Protein AF-A0ABD3H9Q7-F1 (afdb_monomer_lite)

Foldseek 3Di:
DDDDDDDDCCCVPPPDDPPDDDDDPDDLVNLLVVLLVVLVVLVVCVVVCVCQVPFDWDWACDDVPDHIDIDRGDPPSPVDDSVVSSVFDADPDHVDRDGPSRDDDDDDDDDDDDAADPVQVVQVVVQLVVCVVVVHFKDWDWTDRPPPDIDIDIDGDDPVVVPDDD

pLDDT: mean 86.11, std 11.09, range [39.25, 95.44]

Sequence (166 aa):
MGIGEVVDGMIKDGLSDVYSDKGSSISRAQQDDYSIQSYERAIAATNAGVFQWEVVPVEVPGARGKPSVIVAKDDGVDKLDAAKVRKLRPAFKEGGTVTAGKASTISGGVAALVLVSGNGARIIVTLLGVLKAKQGTYGVAGVCNGGGGASALVVELTPTFAASHL

Structure (mmCIF, N/CA/C/O backbone):
data_AF-A0ABD3H9Q7-F1
#
_entry.id   AF-A0ABD3H9Q7-F1
#
loop_
_atom_site.group_PDB
_atom_site.id
_atom_site.type_symbol
_atom_site.label_atom_id
_atom_site.label_alt_id
_atom_site.label_comp_id
_atom_site.label_asym_id
_atom_site.label_entity_id
_atom_site.label_seq_id
_atom_site.pdbx_PDB_ins_code
_atom_site.Cartn_x
_atom_site.Cartn_y
_atom_site.Cartn_z
_atom_site.occupancy
_atom_site.B_iso_or_equiv
_atom_site.auth_seq_id
_atom_site.auth_comp_id
_atom_site.auth_asym_id
_atom_site.auth_atom_id
_atom_site.pdbx_PDB_model_num
ATOM 1 N N . MET A 1 1 ? 27.368 37.241 -15.886 1.00 39.25 1 MET A N 1
ATOM 2 C CA . MET A 1 1 ? 26.190 36.612 -16.520 1.00 39.25 1 MET A CA 1
ATOM 3 C C . MET A 1 1 ? 26.591 35.183 -16.842 1.00 39.25 1 MET A C 1
ATOM 5 O O . MET A 1 1 ? 27.584 35.016 -17.534 1.00 39.25 1 MET A O 1
ATOM 9 N N . GLY A 1 2 ? 25.936 34.187 -16.245 1.00 66.62 2 GLY A N 1
ATOM 10 C CA . GLY A 1 2 ? 26.281 32.769 -16.396 1.00 66.62 2 GLY A CA 1
ATOM 11 C C . GLY A 1 2 ? 25.040 31.950 -16.732 1.00 66.62 2 GLY A C 1
ATOM 12 O O . GLY A 1 2 ? 23.927 32.373 -16.427 1.00 66.62 2 GLY A O 1
ATOM 13 N N . ILE A 1 3 ? 25.241 30.813 -17.389 1.00 67.44 3 ILE A N 1
ATOM 14 C CA . ILE A 1 3 ? 24.174 29.882 -17.754 1.00 67.44 3 ILE A CA 1
ATOM 15 C C . ILE A 1 3 ? 23.842 29.067 -16.498 1.00 67.44 3 ILE A C 1
ATOM 17 O O . ILE A 1 3 ? 24.726 28.417 -15.945 1.00 67.44 3 ILE A O 1
ATOM 21 N N . GLY A 1 4 ? 22.604 29.156 -16.016 1.00 75.06 4 GLY A N 1
ATOM 22 C CA . GLY A 1 4 ? 22.095 28.298 -14.946 1.00 75.06 4 GLY A CA 1
ATOM 23 C C . GLY A 1 4 ? 21.353 27.107 -15.542 1.00 75.06 4 GLY A C 1
ATOM 24 O O . GLY A 1 4 ? 20.582 27.282 -16.485 1.00 75.06 4 GLY A O 1
ATOM 25 N N . GLU A 1 5 ? 21.578 25.914 -14.999 1.00 87.50 5 GLU A N 1
ATOM 26 C CA . GLU A 1 5 ? 20.847 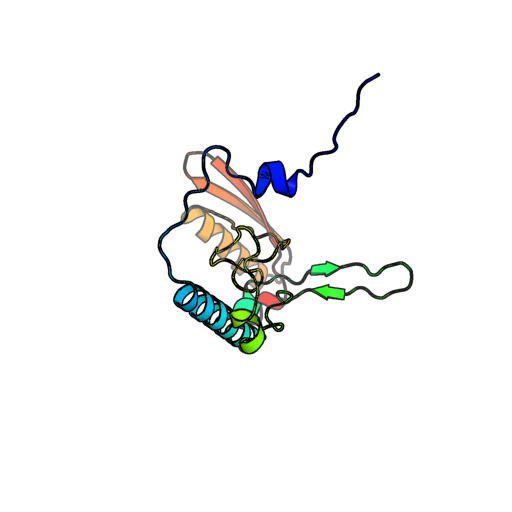24.701 -15.366 1.00 87.50 5 GLU A CA 1
ATOM 27 C C . GLU A 1 5 ? 19.763 24.418 -14.320 1.00 87.50 5 GLU A C 1
ATOM 29 O O . GLU A 1 5 ? 20.006 24.500 -13.114 1.00 87.50 5 GLU A O 1
ATOM 34 N N . VAL A 1 6 ? 18.552 24.109 -14.784 1.00 89.19 6 VAL A N 1
ATOM 35 C CA . VAL A 1 6 ? 17.462 23.649 -13.920 1.00 89.19 6 VAL A CA 1
ATOM 36 C C . VAL A 1 6 ? 17.565 22.135 -13.815 1.00 89.19 6 VAL A C 1
ATOM 38 O O . VAL A 1 6 ? 17.516 21.444 -14.829 1.00 89.19 6 VAL A O 1
ATOM 41 N N . VAL A 1 7 ? 17.694 21.630 -12.591 1.00 89.19 7 VAL A N 1
ATOM 42 C CA . VAL A 1 7 ? 17.840 20.196 -12.320 1.00 89.19 7 VAL A CA 1
ATOM 43 C C . VAL A 1 7 ? 16.524 19.628 -11.797 1.00 89.19 7 VAL A C 1
ATOM 45 O O . VAL A 1 7 ? 15.912 20.204 -10.898 1.00 89.19 7 VAL A O 1
ATOM 48 N N . ASP A 1 8 ? 16.106 18.488 -12.345 1.00 91.62 8 ASP A N 1
ATOM 49 C CA . ASP A 1 8 ? 14.931 17.751 -11.881 1.00 91.62 8 ASP A CA 1
ATOM 50 C C . ASP A 1 8 ? 15.220 17.067 -10.532 1.00 91.62 8 ASP A C 1
ATOM 52 O O . ASP A 1 8 ? 16.102 16.209 -10.430 1.00 91.62 8 ASP A O 1
ATOM 56 N N . GLY A 1 9 ? 14.470 17.450 -9.496 1.00 89.38 9 GLY A N 1
ATOM 57 C CA . GLY A 1 9 ? 14.626 16.912 -8.143 1.00 89.38 9 GLY A CA 1
ATOM 58 C C . GLY A 1 9 ? 14.223 15.442 -8.007 1.00 89.38 9 GLY A C 1
ATOM 59 O O . GLY A 1 9 ? 14.835 14.718 -7.233 1.00 89.38 9 GLY A O 1
ATOM 60 N N . MET A 1 10 ? 13.258 14.948 -8.788 1.00 91.94 10 MET A N 1
ATOM 61 C CA . MET A 1 10 ? 12.876 13.531 -8.751 1.00 91.94 10 MET A CA 1
ATOM 62 C C . MET A 1 10 ? 14.029 12.654 -9.242 1.00 91.94 10 MET A C 1
ATOM 64 O O . MET A 1 10 ? 14.342 11.633 -8.630 1.00 91.94 10 MET A O 1
ATOM 68 N N . ILE A 1 11 ? 14.682 13.072 -10.329 1.00 87.12 11 ILE A N 1
ATOM 69 C CA . ILE A 1 11 ? 15.842 12.359 -10.867 1.00 87.12 11 ILE A CA 1
ATOM 70 C C . ILE A 1 11 ? 17.014 12.470 -9.893 1.00 87.12 11 ILE A C 1
ATOM 72 O O . ILE A 1 11 ? 17.579 11.449 -9.503 1.00 87.12 11 ILE A O 1
ATOM 76 N N . LYS A 1 12 ? 17.361 13.694 -9.483 1.00 86.62 12 LYS A N 1
ATOM 77 C CA . LYS A 1 12 ? 18.532 13.960 -8.644 1.00 86.62 12 LYS A CA 1
ATOM 78 C C . LYS A 1 12 ? 18.435 13.325 -7.257 1.00 86.62 12 LYS A C 1
ATOM 80 O O . LYS A 1 12 ? 19.405 12.720 -6.814 1.00 86.62 12 LYS A O 1
ATOM 85 N N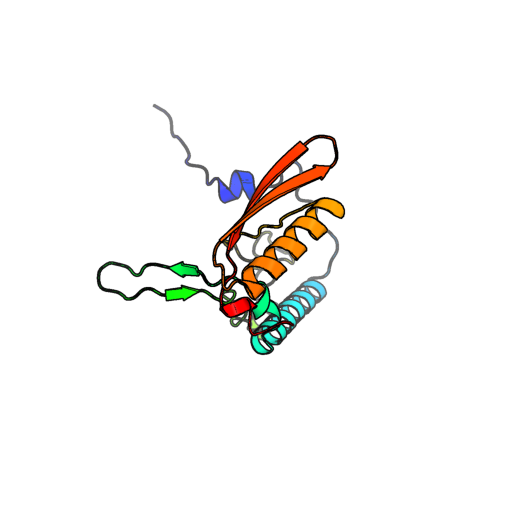 . ASP A 1 13 ? 17.294 13.468 -6.591 1.00 89.94 13 ASP A N 1
ATOM 86 C CA . ASP A 1 13 ? 17.162 13.139 -5.169 1.00 89.94 13 ASP A CA 1
ATOM 87 C C . ASP A 1 13 ? 16.518 11.762 -4.942 1.00 89.94 13 ASP A C 1
ATOM 89 O O . ASP A 1 13 ? 16.746 11.144 -3.904 1.00 89.94 13 ASP A O 1
ATOM 93 N N . GLY A 1 14 ? 15.704 11.278 -5.890 1.00 88.19 14 GLY A N 1
ATOM 94 C CA . GLY A 1 14 ? 14.924 10.045 -5.729 1.00 88.19 14 GLY A CA 1
ATOM 95 C C . GLY A 1 14 ? 15.406 8.848 -6.550 1.00 88.19 14 GLY A C 1
ATOM 96 O O . GLY A 1 14 ? 15.232 7.713 -6.112 1.00 88.19 14 GLY A O 1
ATOM 97 N N . LEU A 1 15 ? 15.974 9.075 -7.740 1.00 88.75 15 LEU A N 1
ATOM 98 C CA . LEU A 1 15 ? 16.261 8.005 -8.711 1.00 88.75 15 LEU A CA 1
ATOM 99 C C . LEU A 1 15 ? 17.745 7.843 -9.057 1.00 88.75 15 LEU A C 1
ATOM 101 O O . LEU A 1 15 ? 18.095 6.901 -9.766 1.00 88.75 15 LEU A O 1
ATOM 105 N N . SER A 1 16 ? 18.607 8.743 -8.581 1.00 85.25 16 SER A N 1
ATOM 106 C CA . SER A 1 16 ? 20.051 8.674 -8.815 1.00 85.25 16 SER A CA 1
ATOM 107 C C . SER A 1 16 ? 20.765 8.090 -7.601 1.00 85.25 16 SER A C 1
ATOM 109 O O . SER A 1 16 ? 20.617 8.588 -6.486 1.00 85.25 16 SER A O 1
ATOM 111 N N . ASP A 1 17 ? 21.571 7.052 -7.819 1.00 85.25 17 ASP A N 1
ATOM 112 C CA . ASP A 1 17 ? 22.499 6.573 -6.797 1.00 85.25 17 ASP A CA 1
ATOM 113 C C . ASP A 1 17 ? 23.677 7.552 -6.648 1.00 85.25 17 ASP A C 1
ATOM 115 O O . ASP A 1 17 ? 24.210 8.066 -7.632 1.00 85.25 17 ASP A O 1
ATOM 119 N N . VAL A 1 18 ? 24.093 7.812 -5.407 1.00 85.31 18 VAL A N 1
ATOM 120 C CA . VAL A 1 18 ? 25.162 8.778 -5.094 1.00 85.31 18 VAL A CA 1
ATOM 121 C C . VAL A 1 18 ? 26.559 8.222 -5.405 1.00 85.31 18 VAL A C 1
ATOM 123 O O . VAL A 1 18 ? 27.493 8.996 -5.618 1.00 85.31 18 VAL A O 1
ATOM 126 N N . TYR A 1 19 ? 26.736 6.898 -5.413 1.00 79.75 19 TYR A N 1
ATOM 127 C CA . TYR A 1 19 ? 28.051 6.257 -5.343 1.00 79.75 19 TYR A CA 1
ATOM 128 C C . TYR A 1 19 ? 28.373 5.312 -6.514 1.00 79.75 19 TYR A C 1
ATOM 130 O O . TYR A 1 19 ? 29.516 5.311 -6.975 1.00 79.75 19 TYR A O 1
ATOM 138 N N . SER A 1 20 ? 27.446 4.472 -6.989 1.00 72.75 20 SER A N 1
ATOM 139 C CA . SER A 1 20 ? 27.676 3.538 -8.101 1.00 72.75 20 SER A CA 1
ATOM 140 C C . SER A 1 20 ? 26.419 2.860 -8.668 1.00 72.75 20 SER A C 1
ATOM 142 O O . SER A 1 20 ? 25.595 2.336 -7.924 1.00 72.75 20 SER A O 1
ATOM 144 N N . ASP A 1 21 ? 26.406 2.653 -9.988 1.00 61.69 21 ASP A N 1
ATOM 1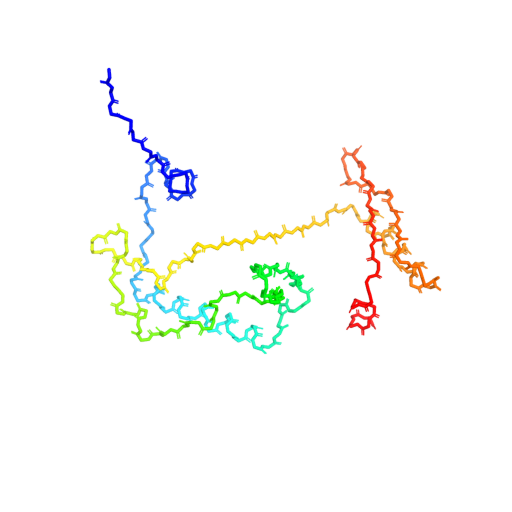45 C CA . ASP A 1 21 ? 25.489 1.741 -10.686 1.00 61.69 21 ASP A CA 1
ATOM 146 C C . ASP A 1 21 ? 25.956 0.276 -10.576 1.00 61.69 21 ASP A C 1
ATOM 148 O O . ASP A 1 21 ? 26.649 -0.247 -11.458 1.00 61.69 21 ASP A O 1
ATOM 152 N N . LYS A 1 22 ? 25.595 -0.429 -9.499 1.00 61.28 22 LYS A N 1
ATOM 153 C CA . LYS A 1 22 ? 25.834 -1.882 -9.393 1.00 61.28 22 LYS A CA 1
ATOM 154 C C . LYS A 1 22 ? 24.530 -2.663 -9.524 1.00 61.28 22 LYS A C 1
ATOM 156 O O . LYS A 1 22 ? 23.713 -2.692 -8.613 1.00 61.28 22 LYS A O 1
ATOM 161 N N . GLY A 1 23 ? 24.365 -3.337 -10.661 1.00 62.56 23 GLY A N 1
ATOM 162 C CA . GLY A 1 23 ? 23.272 -4.282 -10.902 1.00 62.56 23 GLY A CA 1
ATOM 163 C C . GLY A 1 23 ? 23.637 -5.720 -10.522 1.00 62.56 23 GLY A C 1
ATOM 164 O O . GLY A 1 23 ? 24.803 -6.110 -10.564 1.00 62.56 23 GLY A O 1
ATOM 165 N N . SER A 1 24 ? 22.629 -6.523 -10.179 1.00 65.62 24 SER A N 1
ATOM 166 C CA . SER A 1 24 ? 22.758 -7.968 -9.972 1.00 65.62 24 SER A CA 1
ATOM 167 C C . SER A 1 24 ? 22.659 -8.747 -11.294 1.00 65.62 24 SER A C 1
ATOM 169 O O . SER A 1 24 ? 22.051 -8.299 -12.268 1.00 65.62 24 SER A O 1
ATOM 171 N N . SER A 1 25 ? 23.247 -9.945 -11.336 1.00 75.00 25 SER A N 1
ATOM 172 C CA . SER A 1 25 ? 23.308 -10.800 -12.533 1.00 75.00 25 SER A CA 1
ATOM 173 C C . SER A 1 25 ? 22.018 -11.606 -12.757 1.00 75.00 25 SER A C 1
ATOM 175 O O . SER A 1 25 ? 22.030 -12.833 -12.689 1.00 75.00 25 SER A O 1
ATOM 177 N N . ILE A 1 26 ? 20.892 -10.934 -13.013 1.00 87.81 26 ILE A N 1
ATOM 178 C CA . ILE A 1 26 ? 19.612 -11.582 -13.359 1.00 87.81 26 ILE A CA 1
ATOM 179 C C . ILE A 1 26 ? 19.386 -11.495 -14.871 1.00 87.81 26 ILE A C 1
ATOM 181 O O . ILE A 1 26 ? 19.515 -10.419 -15.461 1.00 87.81 26 ILE A O 1
ATOM 185 N N . SER A 1 27 ? 19.018 -12.611 -15.508 1.00 90.25 27 SER A N 1
ATOM 186 C CA . SER A 1 27 ? 18.809 -12.641 -16.959 1.00 90.25 27 SER A CA 1
ATOM 187 C C . SER A 1 27 ? 17.595 -11.816 -17.397 1.00 90.25 27 SER A C 1
ATOM 189 O O . SER A 1 27 ? 16.612 -11.660 -16.670 1.00 90.25 27 SER A O 1
ATOM 191 N N . ARG A 1 28 ? 17.636 -11.332 -18.644 1.00 87.81 28 ARG A N 1
ATOM 192 C CA . ARG A 1 28 ? 16.529 -10.598 -19.273 1.00 87.81 28 ARG A CA 1
ATOM 193 C C . ARG A 1 28 ? 15.209 -11.371 -19.185 1.00 87.81 28 ARG A C 1
ATOM 195 O O . ARG A 1 28 ? 14.214 -10.785 -18.768 1.00 87.81 28 ARG A O 1
ATOM 202 N N . ALA A 1 29 ? 15.235 -12.658 -19.535 1.00 90.00 29 ALA A N 1
ATOM 203 C CA . ALA A 1 29 ? 14.062 -13.527 -19.549 1.00 90.00 29 ALA A CA 1
ATOM 204 C C . ALA A 1 29 ? 13.448 -13.684 -18.152 1.00 90.00 29 ALA A C 1
ATOM 206 O O . ALA A 1 29 ? 12.254 -13.465 -17.989 1.00 90.00 29 ALA A O 1
ATOM 207 N N . GLN A 1 30 ? 14.269 -13.932 -17.125 1.00 92.19 30 GLN A N 1
ATOM 208 C CA . GLN A 1 30 ? 13.786 -14.030 -15.742 1.00 92.19 30 GLN A CA 1
ATOM 209 C C . GLN A 1 30 ? 13.112 -12.737 -15.267 1.00 92.19 30 GLN A C 1
ATOM 211 O O . GLN A 1 30 ? 12.089 -12.790 -14.593 1.00 92.19 30 GLN A O 1
ATOM 216 N N . GLN A 1 31 ? 13.654 -11.573 -15.639 1.00 91.81 31 GLN A N 1
ATOM 217 C CA . GLN A 1 31 ? 13.023 -10.295 -15.304 1.00 91.81 31 GLN A CA 1
ATOM 218 C C . GLN A 1 31 ? 11.700 -10.077 -16.059 1.00 91.81 31 GLN A C 1
ATOM 220 O O . GLN A 1 31 ? 10.784 -9.490 -15.495 1.00 91.81 31 GLN A O 1
ATOM 225 N N . ASP A 1 32 ? 11.612 -10.495 -17.333 1.00 91.25 32 ASP A N 1
ATOM 226 C CA . ASP A 1 32 ? 10.363 -10.431 -18.117 1.00 91.25 32 ASP A CA 1
ATOM 227 C C . ASP A 1 32 ? 9.280 -11.319 -17.482 1.00 91.25 32 ASP A C 1
ATOM 229 O O . ASP A 1 32 ? 8.156 -10.874 -17.268 1.00 91.25 32 ASP A O 1
ATOM 233 N N . ASP A 1 33 ? 9.619 -12.565 -17.146 1.00 93.44 33 ASP A N 1
ATOM 234 C CA . ASP A 1 33 ? 8.656 -13.516 -16.587 1.00 93.44 33 ASP A CA 1
ATOM 235 C C . ASP A 1 33 ? 8.195 -13.099 -15.183 1.00 93.44 33 ASP A C 1
ATOM 237 O O . ASP A 1 33 ? 7.009 -13.206 -14.866 1.00 93.44 33 ASP A O 1
ATOM 241 N N . TYR A 1 34 ? 9.098 -12.551 -14.360 1.00 94.25 34 TYR A N 1
ATOM 242 C CA . TYR A 1 34 ? 8.736 -12.012 -13.049 1.00 94.25 34 TYR A CA 1
ATOM 243 C C . TYR A 1 34 ? 7.784 -10.817 -13.158 1.00 94.25 34 TYR A C 1
ATOM 245 O O . TYR A 1 34 ? 6.803 -10.756 -12.417 1.00 94.25 34 TYR A O 1
ATOM 253 N N . SER A 1 35 ? 8.032 -9.873 -14.076 1.00 92.19 35 SER A N 1
ATOM 254 C CA . SER A 1 35 ? 7.151 -8.710 -14.206 1.00 92.19 35 SER A CA 1
ATOM 255 C C . SER A 1 35 ? 5.765 -9.113 -14.706 1.00 92.19 35 SER A C 1
ATOM 257 O O . SER A 1 35 ? 4.774 -8.671 -14.133 1.00 92.19 35 SER A O 1
ATOM 259 N N . ILE A 1 36 ? 5.678 -10.017 -15.689 1.00 92.31 36 ILE A N 1
ATOM 260 C CA . ILE A 1 36 ? 4.397 -10.562 -16.166 1.00 92.31 36 ILE A CA 1
ATOM 261 C C . ILE A 1 36 ? 3.636 -11.221 -15.010 1.00 92.31 36 ILE A C 1
ATOM 263 O O . ILE A 1 36 ? 2.488 -10.861 -14.755 1.00 92.31 36 ILE A O 1
ATOM 267 N N . GLN A 1 37 ? 4.296 -12.100 -14.250 1.00 94.81 37 GLN A N 1
ATOM 268 C CA . GLN A 1 37 ? 3.690 -12.748 -13.086 1.00 94.81 37 GLN A CA 1
ATOM 269 C C . GLN A 1 37 ? 3.233 -11.733 -12.024 1.00 94.81 37 GLN A C 1
ATOM 271 O O . GLN A 1 37 ? 2.190 -11.919 -11.396 1.00 94.81 37 GLN A O 1
ATOM 276 N N . SER A 1 38 ? 4.001 -10.663 -11.802 1.00 94.38 38 SER A N 1
ATOM 277 C CA . SER A 1 38 ? 3.642 -9.593 -10.868 1.00 94.38 38 SER A CA 1
ATOM 278 C C . SER A 1 38 ? 2.337 -8.904 -11.276 1.00 94.38 38 SER A C 1
ATOM 280 O O . SER A 1 38 ? 1.455 -8.733 -10.435 1.00 94.38 38 SER A O 1
ATOM 282 N N . TYR A 1 39 ? 2.182 -8.554 -12.557 1.00 92.31 39 TYR A N 1
ATOM 283 C CA . TYR A 1 39 ? 0.944 -7.959 -13.068 1.00 92.31 39 TYR A CA 1
ATOM 284 C C . TYR A 1 39 ? -0.231 -8.938 -13.008 1.00 92.31 39 TYR A C 1
ATOM 286 O O . TYR A 1 39 ? -1.312 -8.555 -12.578 1.00 92.31 39 TYR A O 1
ATOM 294 N N . GLU A 1 40 ? -0.035 -10.205 -13.381 1.00 92.81 40 GLU A N 1
ATOM 295 C CA . GLU A 1 40 ? -1.095 -11.220 -13.311 1.00 92.81 40 GLU A CA 1
ATOM 296 C C . GLU A 1 40 ? -1.630 -11.390 -11.883 1.00 92.81 40 GLU A C 1
ATOM 298 O O . GLU A 1 40 ? -2.844 -11.436 -11.674 1.00 92.81 40 GLU A O 1
ATOM 303 N N . ARG A 1 41 ? -0.738 -11.419 -10.883 1.00 94.62 41 ARG A N 1
ATOM 304 C CA . ARG A 1 41 ? -1.119 -11.469 -9.463 1.00 94.62 41 ARG A CA 1
ATOM 305 C C . ARG A 1 41 ? -1.876 -10.221 -9.027 1.00 94.62 41 ARG A C 1
ATOM 307 O O . ARG A 1 41 ? -2.888 -10.350 -8.344 1.00 94.62 41 ARG A O 1
ATOM 314 N N . ALA A 1 42 ? -1.401 -9.040 -9.421 1.00 92.50 42 ALA A N 1
ATOM 315 C CA . ALA A 1 42 ? -2.052 -7.779 -9.089 1.00 92.50 42 ALA A CA 1
ATOM 316 C C . ALA A 1 42 ? -3.462 -7.709 -9.700 1.00 92.50 42 ALA A C 1
ATOM 318 O O . ALA A 1 42 ? -4.424 -7.490 -8.972 1.00 92.50 42 ALA A O 1
ATOM 319 N N . ILE A 1 43 ? -3.614 -8.025 -10.992 1.00 91.56 43 ILE A N 1
ATOM 320 C CA . ILE A 1 43 ? -4.914 -8.092 -11.680 1.00 91.56 43 ILE A CA 1
ATOM 321 C C . ILE A 1 43 ? -5.850 -9.076 -10.972 1.00 91.56 43 ILE A C 1
ATOM 323 O O . ILE A 1 43 ? -7.010 -8.751 -10.714 1.00 91.56 43 ILE A O 1
ATOM 327 N N . ALA A 1 44 ? -5.358 -10.270 -10.630 1.00 93.31 44 ALA A N 1
ATOM 328 C CA . ALA A 1 44 ? -6.155 -11.273 -9.933 1.00 93.31 44 ALA A CA 1
ATOM 329 C C . ALA A 1 44 ? -6.626 -10.778 -8.555 1.00 93.31 44 ALA A C 1
ATOM 331 O O . ALA A 1 44 ? -7.807 -10.911 -8.236 1.00 93.31 44 ALA A O 1
ATOM 332 N N . ALA A 1 45 ? -5.742 -10.168 -7.762 1.00 92.44 45 ALA A N 1
ATOM 333 C CA . ALA A 1 45 ? -6.071 -9.646 -6.437 1.00 92.44 45 ALA A CA 1
ATOM 334 C C . ALA A 1 45 ? -7.054 -8.464 -6.501 1.00 92.44 45 ALA A C 1
ATOM 336 O O . ALA A 1 45 ? -8.013 -8.418 -5.727 1.00 92.44 45 ALA A O 1
ATOM 337 N N . THR A 1 46 ? -6.874 -7.552 -7.461 1.00 89.94 46 THR A N 1
ATOM 338 C CA . THR A 1 46 ? -7.792 -6.431 -7.706 1.00 89.94 46 THR A CA 1
ATOM 339 C C . THR A 1 46 ? -9.172 -6.926 -8.136 1.00 89.94 46 THR A C 1
ATOM 341 O O . THR A 1 46 ? -10.181 -6.466 -7.600 1.00 89.94 46 THR A O 1
ATOM 344 N N . ASN A 1 47 ? -9.238 -7.893 -9.058 1.00 90.31 47 ASN A N 1
ATOM 345 C CA . ASN A 1 47 ? -10.502 -8.476 -9.520 1.00 90.31 47 ASN A CA 1
ATOM 346 C C . ASN A 1 47 ? -11.220 -9.254 -8.412 1.00 90.31 47 ASN A C 1
ATOM 348 O O . ASN A 1 47 ? -12.445 -9.212 -8.330 1.00 90.31 47 ASN A O 1
ATOM 352 N N . ALA A 1 48 ? -10.464 -9.923 -7.541 1.00 92.81 48 ALA A N 1
ATOM 353 C CA . ALA A 1 48 ? -10.991 -10.610 -6.367 1.00 9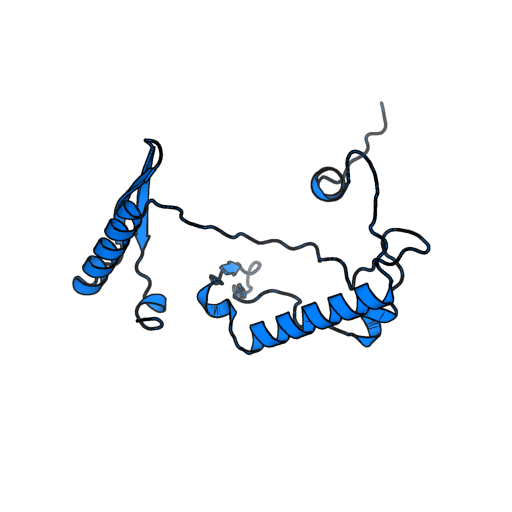2.81 48 ALA A CA 1
ATOM 354 C C . ALA A 1 48 ? -11.335 -9.660 -5.201 1.00 92.81 48 ALA A C 1
ATOM 356 O O . ALA A 1 48 ? -11.878 -10.109 -4.196 1.00 92.81 48 ALA A O 1
ATOM 357 N N . GLY A 1 49 ? -11.033 -8.360 -5.311 1.00 90.69 49 GLY A N 1
ATOM 358 C CA . GLY A 1 49 ? -11.331 -7.368 -4.277 1.00 90.69 49 GLY A CA 1
ATOM 359 C C . GLY A 1 49 ? -10.495 -7.506 -3.000 1.00 90.69 49 GLY A C 1
ATOM 360 O O . GLY A 1 49 ? -10.889 -6.973 -1.968 1.00 90.69 49 GLY A O 1
ATOM 361 N N . VAL A 1 50 ? -9.341 -8.183 -3.060 1.00 92.00 50 VAL A N 1
ATOM 362 C CA . VAL A 1 50 ? -8.505 -8.518 -1.886 1.00 92.00 50 VAL A CA 1
ATOM 363 C C . VAL A 1 50 ? -8.061 -7.279 -1.105 1.00 92.00 50 VAL A C 1
ATOM 365 O O . VAL A 1 50 ? -7.920 -7.351 0.110 1.00 92.00 50 VAL A O 1
ATOM 368 N N . PHE A 1 51 ? -7.886 -6.142 -1.781 1.00 89.88 51 PHE A N 1
ATOM 369 C CA . PHE A 1 51 ? -7.410 -4.893 -1.178 1.00 89.88 51 PHE A CA 1
ATOM 370 C C . PHE A 1 51 ? -8.530 -3.906 -0.812 1.00 89.88 51 PHE A C 1
ATOM 372 O O . PHE A 1 51 ? -8.257 -2.819 -0.313 1.00 89.88 51 PHE A O 1
ATOM 379 N N . GLN A 1 52 ? -9.808 -4.256 -1.014 1.00 88.31 52 GLN A N 1
ATOM 380 C CA . GLN A 1 52 ? -10.919 -3.330 -0.730 1.00 88.31 52 GLN A CA 1
ATOM 381 C C . GLN A 1 52 ? -11.009 -2.912 0.745 1.00 88.31 52 GLN A C 1
ATOM 383 O O . GLN A 1 52 ? -11.559 -1.857 1.040 1.00 88.31 52 GLN A O 1
ATOM 388 N N . TRP A 1 53 ? -10.494 -3.732 1.665 1.00 86.88 53 TRP A N 1
ATOM 389 C CA . TRP A 1 53 ? -10.520 -3.443 3.100 1.00 86.88 53 TRP A CA 1
ATOM 390 C C . TRP A 1 53 ? -9.408 -2.479 3.547 1.00 86.88 53 TRP A C 1
ATOM 392 O O . TRP A 1 53 ? -9.563 -1.833 4.581 1.00 86.88 53 TRP A O 1
ATOM 402 N N . GLU A 1 54 ? -8.303 -2.380 2.799 1.00 89.06 54 GLU A N 1
ATOM 403 C CA . GLU A 1 54 ? -7.163 -1.511 3.136 1.00 89.06 54 GLU A CA 1
ATOM 404 C C . GLU A 1 54 ? -7.143 -0.202 2.335 1.00 89.06 54 GLU A C 1
ATOM 406 O O . GLU A 1 54 ? -6.613 0.803 2.810 1.00 89.06 54 GLU A O 1
ATOM 411 N N . VAL A 1 55 ? -7.747 -0.182 1.141 1.00 90.38 55 VAL A N 1
ATOM 412 C CA . VAL A 1 55 ? -7.804 1.016 0.297 1.00 90.38 55 VAL A CA 1
ATOM 413 C C . VAL A 1 55 ? -8.918 1.946 0.773 1.00 90.38 55 VAL A C 1
ATOM 415 O O . VAL A 1 55 ? -10.103 1.626 0.691 1.00 90.38 55 VAL A O 1
ATOM 418 N N . VAL A 1 56 ? -8.537 3.144 1.216 1.00 90.94 56 VAL A N 1
ATOM 419 C CA . VAL A 1 56 ? -9.480 4.221 1.540 1.00 90.94 56 VAL A CA 1
ATOM 420 C C . VAL A 1 56 ? -9.791 5.018 0.266 1.00 90.94 56 VAL A C 1
ATOM 422 O O . VAL A 1 56 ? -8.863 5.579 -0.321 1.00 90.94 56 VAL A O 1
ATOM 425 N N . PRO A 1 57 ? -11.062 5.110 -0.176 1.00 91.56 57 PRO A N 1
ATOM 426 C CA . PRO A 1 57 ? -11.424 5.900 -1.348 1.00 91.56 57 PRO A CA 1
ATOM 427 C C . PRO A 1 57 ? -11.098 7.384 -1.166 1.00 91.56 57 PRO A C 1
ATOM 429 O O . PRO A 1 57 ? -11.441 7.979 -0.144 1.00 91.56 57 PRO A O 1
ATOM 432 N N . VAL A 1 58 ? -10.497 7.992 -2.185 1.00 92.00 58 VAL A N 1
ATOM 433 C CA . VAL A 1 58 ? -10.180 9.424 -2.217 1.00 92.00 58 VAL A CA 1
ATOM 434 C C . VAL A 1 58 ? -11.016 10.103 -3.294 1.00 92.00 58 VAL A C 1
ATOM 436 O O . VAL A 1 58 ? -11.010 9.692 -4.453 1.00 92.00 58 VAL A O 1
ATOM 439 N N . GLU A 1 59 ? -11.734 11.163 -2.926 1.00 93.81 59 GLU A N 1
ATOM 440 C CA . GLU A 1 59 ? -12.429 12.015 -3.889 1.00 93.81 59 GLU A CA 1
ATOM 441 C C . GLU A 1 59 ? -11.462 13.054 -4.463 1.00 93.81 59 GLU A C 1
ATOM 443 O O . GLU A 1 59 ? -10.877 13.861 -3.739 1.00 93.81 59 GLU A O 1
ATOM 448 N N . VAL A 1 60 ? -11.315 13.048 -5.785 1.00 92.38 60 VAL A N 1
ATOM 449 C CA . VAL A 1 60 ? -10.528 14.028 -6.529 1.00 92.38 60 VAL A CA 1
ATOM 450 C C . VAL A 1 60 ? -11.486 15.028 -7.180 1.00 92.38 60 VAL A C 1
ATOM 452 O O . VAL A 1 60 ? -12.296 14.630 -8.027 1.00 92.38 60 VAL A O 1
ATOM 455 N N . PRO A 1 61 ? -11.407 16.325 -6.827 1.00 93.81 61 PRO A N 1
ATOM 456 C CA . PRO A 1 61 ? -12.246 17.349 -7.433 1.00 93.81 61 PRO A CA 1
ATOM 457 C C . PRO A 1 61 ? -12.031 17.439 -8.945 1.00 93.81 61 PRO A C 1
ATOM 459 O O . PRO A 1 61 ? -10.899 17.508 -9.433 1.00 93.81 61 PRO A O 1
ATOM 462 N N . GLY A 1 62 ? -13.129 17.486 -9.696 1.00 93.12 62 GLY A N 1
ATOM 463 C CA . GLY A 1 62 ? -13.084 17.749 -11.128 1.00 93.12 62 GLY A CA 1
ATOM 464 C C . GLY A 1 62 ? -12.621 19.178 -11.432 1.00 93.12 62 GLY A C 1
ATOM 465 O O . GLY A 1 62 ? -12.787 20.102 -10.634 1.00 93.12 62 GLY A O 1
ATOM 466 N N . ALA A 1 63 ? -12.072 19.391 -12.631 1.00 91.50 63 ALA A N 1
ATOM 467 C CA . ALA A 1 63 ? -11.867 20.747 -13.146 1.00 91.50 63 ALA A CA 1
ATOM 468 C C . ALA A 1 63 ? -13.207 21.510 -13.215 1.00 91.50 63 ALA A C 1
ATOM 470 O O . ALA A 1 63 ? -14.272 20.899 -13.236 1.00 91.50 63 ALA A O 1
ATOM 471 N N . ARG A 1 64 ? -13.173 22.847 -13.297 1.00 91.50 64 ARG A N 1
ATOM 472 C CA . ARG A 1 64 ? -14.383 23.694 -13.301 1.00 91.50 64 ARG A CA 1
ATOM 473 C C . ARG A 1 64 ? -15.460 23.162 -14.262 1.00 91.50 64 ARG A C 1
ATOM 475 O O . ARG A 1 64 ? -15.233 23.079 -15.466 1.00 91.50 64 ARG A O 1
ATOM 482 N N . GLY A 1 65 ? -16.631 22.832 -13.714 1.00 89.75 65 GLY A N 1
ATOM 483 C CA . GLY A 1 65 ? -17.774 22.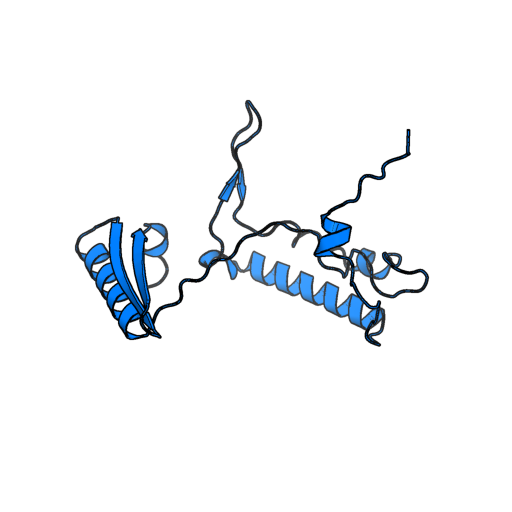305 -14.470 1.00 89.75 65 GLY A CA 1
ATOM 484 C C . GLY A 1 65 ? -17.746 20.795 -14.742 1.00 89.75 65 GLY A C 1
ATOM 485 O O . GLY A 1 65 ? -18.648 20.300 -15.410 1.00 89.75 65 GLY A O 1
ATOM 486 N N . LYS A 1 66 ? -16.748 20.057 -14.239 1.00 93.50 66 LYS A N 1
ATOM 487 C CA . LYS A 1 66 ? -16.677 18.591 -14.304 1.00 93.50 66 LYS A CA 1
ATOM 488 C C . LYS A 1 66 ? -16.979 17.978 -12.931 1.00 93.50 66 LYS A C 1
ATOM 490 O O . LYS A 1 66 ? -16.598 18.569 -11.922 1.00 93.50 66 LYS A O 1
ATOM 495 N N . PRO A 1 67 ? -17.644 16.811 -12.882 1.00 93.69 67 PRO A N 1
ATOM 496 C CA . PRO A 1 67 ? -17.895 16.112 -11.625 1.00 93.69 67 PRO A CA 1
ATOM 497 C C . PRO A 1 67 ? -16.587 15.612 -10.995 1.00 93.69 67 PRO A C 1
ATOM 499 O O . PRO A 1 67 ? -15.605 15.369 -11.702 1.00 93.69 67 PRO A O 1
ATOM 502 N N . SER A 1 68 ? -16.593 15.444 -9.672 1.00 94.62 68 SER A N 1
ATOM 503 C CA . SER A 1 68 ? -15.525 14.760 -8.940 1.00 94.62 68 SER A CA 1
ATOM 504 C C . SER A 1 68 ? -15.411 13.291 -9.348 1.00 94.62 68 SER A C 1
ATOM 506 O O . SER A 1 68 ? -16.383 12.675 -9.794 1.00 94.62 68 SER A O 1
ATOM 508 N N . VAL A 1 69 ? -14.224 12.718 -9.156 1.00 94.00 69 VAL A N 1
ATOM 509 C CA . VAL A 1 69 ? -13.944 11.297 -9.389 1.00 94.00 69 VAL A CA 1
ATOM 510 C C . VAL A 1 69 ? -13.536 10.655 -8.071 1.00 94.00 69 VAL A C 1
ATOM 512 O O . VAL A 1 69 ? -12.669 11.173 -7.376 1.00 94.00 69 VAL A O 1
ATOM 515 N N . ILE A 1 70 ? -14.140 9.518 -7.735 1.00 92.62 70 ILE A N 1
ATOM 516 C CA . ILE A 1 70 ? -13.713 8.709 -6.591 1.00 92.62 70 ILE A CA 1
ATOM 517 C C . ILE A 1 70 ? -12.659 7.717 -7.077 1.00 92.62 70 ILE A C 1
ATOM 519 O O . ILE A 1 70 ? -12.938 6.875 -7.932 1.00 92.62 70 ILE A O 1
ATOM 523 N N . VAL A 1 71 ? -11.461 7.809 -6.512 1.00 92.12 71 VAL A N 1
ATOM 524 C CA . VAL A 1 71 ? -10.352 6.886 -6.748 1.00 92.12 71 VAL A CA 1
ATOM 525 C C . VAL A 1 71 ? -10.315 5.894 -5.590 1.00 92.12 71 VAL A C 1
ATOM 527 O O . VAL A 1 71 ? -10.058 6.268 -4.450 1.00 92.12 71 VAL A O 1
ATOM 530 N N . ALA A 1 72 ? -10.627 4.630 -5.874 1.00 90.56 72 ALA A N 1
ATOM 531 C CA . ALA A 1 72 ? -10.726 3.557 -4.875 1.00 90.56 72 ALA A CA 1
ATOM 532 C C . ALA A 1 72 ? -9.982 2.275 -5.289 1.00 90.56 72 ALA A C 1
ATOM 534 O O . ALA A 1 72 ? -10.161 1.222 -4.683 1.00 90.56 72 ALA A O 1
ATOM 535 N N . LYS A 1 73 ? -9.212 2.337 -6.378 1.00 89.12 73 LYS A N 1
ATOM 536 C CA . LYS A 1 73 ? -8.445 1.221 -6.932 1.00 89.12 73 LYS A CA 1
ATOM 537 C C . LYS A 1 73 ? -7.120 1.751 -7.456 1.00 89.12 73 LYS A C 1
ATOM 539 O O . LYS A 1 73 ? -7.069 2.894 -7.904 1.00 89.12 73 LYS A O 1
ATOM 544 N N . ASP A 1 74 ? -6.100 0.904 -7.430 1.00 90.00 74 ASP A N 1
ATOM 545 C CA . ASP A 1 74 ? -4.802 1.228 -8.010 1.00 90.00 74 ASP A CA 1
ATOM 546 C C . ASP A 1 74 ? -4.899 1.406 -9.527 1.00 90.00 74 ASP A C 1
ATOM 548 O O . ASP A 1 74 ? -5.471 0.575 -10.243 1.00 90.00 74 ASP A O 1
ATOM 552 N N . ASP A 1 75 ? -4.293 2.481 -10.019 1.00 87.19 75 ASP A N 1
ATOM 553 C CA . ASP A 1 75 ? -4.256 2.796 -11.439 1.00 87.19 75 ASP A CA 1
ATOM 554 C C . ASP A 1 75 ? -3.208 1.953 -12.181 1.00 87.19 75 ASP A C 1
ATOM 556 O O . ASP A 1 75 ? -2.074 1.778 -11.739 1.00 87.19 75 ASP A O 1
ATOM 560 N N . GLY A 1 76 ? -3.554 1.495 -13.388 1.00 80.88 76 GLY A N 1
ATOM 561 C CA . GLY A 1 76 ? -2.596 0.921 -14.339 1.00 80.88 76 GLY A CA 1
ATOM 562 C C . GLY A 1 76 ? -2.283 -0.565 -14.167 1.00 80.88 76 GLY A C 1
ATOM 563 O O . GLY A 1 76 ? -1.587 -1.124 -15.016 1.00 80.88 76 GLY A O 1
ATOM 564 N N . VAL A 1 77 ? -2.838 -1.223 -13.147 1.00 81.94 77 VAL A N 1
ATOM 565 C CA . VAL A 1 77 ? -2.743 -2.684 -12.958 1.00 81.94 77 VAL A CA 1
ATOM 566 C C . VAL A 1 77 ? -3.355 -3.447 -14.143 1.00 81.94 77 VAL A C 1
ATOM 568 O O . VAL A 1 77 ? -2.886 -4.518 -14.516 1.00 81.94 77 VAL A O 1
ATOM 571 N N . ASP A 1 78 ? -4.353 -2.862 -14.797 1.00 78.69 78 ASP A N 1
ATOM 572 C CA . ASP A 1 78 ? -5.092 -3.400 -15.941 1.00 78.69 78 ASP A CA 1
ATOM 573 C C . ASP A 1 78 ? -4.370 -3.264 -17.297 1.00 78.69 78 ASP A C 1
ATOM 575 O O . ASP A 1 78 ? -4.837 -3.796 -18.304 1.00 78.69 78 ASP A O 1
ATOM 579 N N . LYS A 1 79 ? -3.217 -2.585 -17.355 1.00 77.62 79 LYS A N 1
ATOM 580 C CA . LYS A 1 79 ? -2.533 -2.231 -18.615 1.00 77.62 79 LYS A CA 1
ATOM 581 C C . LYS A 1 79 ? -1.494 -3.258 -19.092 1.00 77.62 79 LYS A C 1
ATOM 583 O O . LYS A 1 79 ? -0.647 -2.924 -19.926 1.00 77.62 79 LYS A O 1
ATOM 588 N N . LEU A 1 80 ? -1.527 -4.497 -18.594 1.00 80.06 80 LEU A N 1
ATOM 589 C CA . LEU A 1 80 ? -0.562 -5.531 -18.983 1.00 80.06 80 LEU A CA 1
ATOM 590 C C . LEU A 1 80 ? -0.743 -5.966 -20.448 1.00 80.06 80 LEU A C 1
ATOM 592 O O . LEU A 1 80 ? -1.776 -6.499 -20.839 1.00 80.06 80 LEU A O 1
ATOM 596 N N . ASP A 1 81 ? 0.330 -5.857 -21.231 1.00 85.50 81 ASP A N 1
ATOM 597 C CA . ASP A 1 81 ? 0.479 -6.526 -22.526 1.00 85.50 81 ASP A CA 1
ATOM 598 C C . ASP A 1 81 ? 1.776 -7.346 -22.513 1.00 85.50 81 ASP A C 1
ATOM 600 O O . ASP A 1 81 ? 2.869 -6.849 -22.808 1.00 85.50 81 ASP A O 1
ATOM 604 N N . ALA A 1 82 ? 1.659 -8.622 -22.135 1.00 83.50 82 ALA A N 1
ATOM 605 C CA . ALA A 1 82 ? 2.797 -9.526 -21.964 1.00 83.50 82 ALA A CA 1
ATOM 606 C C . ALA A 1 82 ? 3.635 -9.690 -23.247 1.00 83.50 82 ALA A C 1
ATOM 608 O O . ALA A 1 82 ? 4.856 -9.861 -23.189 1.00 83.50 82 ALA A O 1
ATOM 609 N N . ALA A 1 83 ? 3.001 -9.600 -24.422 1.00 85.88 83 ALA A N 1
ATOM 610 C CA . ALA A 1 83 ? 3.694 -9.689 -25.702 1.00 85.88 83 ALA A CA 1
ATOM 611 C C . ALA A 1 83 ? 4.535 -8.436 -25.980 1.00 85.88 83 ALA A C 1
ATOM 613 O O . ALA A 1 83 ? 5.622 -8.540 -26.557 1.00 85.88 83 ALA A O 1
ATOM 614 N N . LYS A 1 84 ? 4.062 -7.257 -25.556 1.00 88.38 84 LYS A N 1
ATOM 615 C CA . LYS A 1 84 ? 4.837 -6.014 -25.641 1.00 88.38 84 LYS A CA 1
ATOM 616 C C . LYS A 1 84 ? 5.994 -5.989 -24.653 1.00 88.38 84 LYS A C 1
ATOM 618 O O . LYS A 1 84 ? 7.084 -5.615 -25.075 1.00 88.38 84 LYS A O 1
ATOM 623 N N . VAL A 1 85 ? 5.806 -6.432 -23.404 1.00 86.94 85 VAL A N 1
ATOM 624 C CA . VAL A 1 85 ? 6.853 -6.410 -22.355 1.00 86.94 85 VAL A CA 1
ATOM 625 C C . VAL A 1 85 ? 8.163 -7.038 -22.851 1.00 86.94 85 VAL A C 1
ATOM 627 O O . VAL A 1 85 ? 9.220 -6.404 -22.793 1.00 86.94 85 VAL A O 1
ATOM 630 N N . ARG A 1 86 ? 8.085 -8.222 -23.472 1.00 89.31 86 ARG A N 1
ATOM 631 C CA . ARG A 1 86 ? 9.264 -8.938 -23.995 1.00 89.31 86 ARG A CA 1
ATOM 632 C C . ARG A 1 86 ? 9.963 -8.227 -25.160 1.00 89.31 86 ARG A C 1
ATOM 634 O O . ARG A 1 86 ? 11.153 -8.436 -25.376 1.00 89.31 86 ARG A O 1
ATOM 641 N N . LYS A 1 87 ? 9.250 -7.376 -25.904 1.00 91.00 87 LYS A N 1
ATOM 642 C CA . LYS A 1 87 ? 9.765 -6.643 -27.078 1.00 91.00 87 LYS A CA 1
ATOM 643 C C . LYS A 1 87 ? 10.327 -5.264 -26.734 1.00 91.00 87 LYS A C 1
ATOM 645 O O . LYS A 1 87 ? 10.893 -4.608 -27.607 1.00 91.00 87 LYS A O 1
ATOM 650 N N . LEU A 1 88 ? 10.164 -4.796 -25.496 1.00 90.12 88 LEU A N 1
ATOM 651 C CA . LEU A 1 88 ? 10.622 -3.465 -25.113 1.00 90.12 88 LEU A CA 1
ATOM 652 C C . LEU A 1 88 ? 12.149 -3.365 -25.145 1.00 90.12 88 LEU A C 1
ATOM 654 O O . LEU A 1 88 ? 12.877 -4.255 -24.681 1.00 90.12 88 LEU A O 1
ATOM 658 N N . ARG A 1 89 ? 12.622 -2.232 -25.670 1.00 90.25 89 ARG A N 1
ATOM 659 C CA . ARG A 1 89 ? 14.036 -1.863 -25.648 1.00 90.25 89 ARG A CA 1
ATOM 660 C C . ARG A 1 89 ? 14.466 -1.512 -24.215 1.00 90.25 89 ARG A C 1
ATOM 662 O O . ARG A 1 89 ? 13.637 -1.018 -23.446 1.00 90.25 89 ARG A O 1
ATOM 669 N N . PRO A 1 90 ? 15.731 -1.774 -23.847 1.00 91.56 90 PRO A N 1
ATOM 670 C CA . PRO A 1 90 ? 16.283 -1.344 -22.566 1.00 91.56 90 PRO A CA 1
ATOM 671 C C . PRO A 1 90 ? 16.116 0.166 -22.363 1.00 91.56 90 PRO A C 1
ATOM 673 O O . PRO A 1 90 ? 16.338 0.931 -23.298 1.00 91.56 90 PRO A O 1
ATOM 676 N N . ALA A 1 91 ? 15.701 0.579 -21.164 1.00 89.25 91 ALA A N 1
ATOM 677 C CA . ALA A 1 91 ? 15.355 1.977 -20.880 1.00 89.25 91 ALA A CA 1
ATOM 678 C C . ALA A 1 91 ? 16.528 2.806 -20.326 1.00 89.25 91 ALA A C 1
ATOM 680 O O . ALA A 1 91 ? 16.557 4.014 -20.528 1.00 89.25 91 ALA A O 1
ATOM 681 N N . PHE A 1 92 ? 17.486 2.165 -19.648 1.00 85.50 92 PHE A N 1
ATOM 682 C CA . PHE A 1 92 ? 18.521 2.864 -18.869 1.00 85.50 92 PHE A CA 1
ATOM 683 C C . PHE A 1 92 ? 19.939 2.710 -19.428 1.00 85.50 92 PHE A C 1
ATOM 685 O O . PHE A 1 92 ? 20.756 3.613 -19.297 1.00 85.50 92 PHE A O 1
ATOM 692 N N . LYS A 1 93 ? 20.251 1.570 -20.057 1.00 83.88 93 LYS A N 1
ATOM 693 C CA . LYS A 1 93 ? 21.587 1.281 -20.593 1.00 83.88 93 LYS A CA 1
ATOM 694 C C . LYS A 1 93 ? 21.491 0.523 -21.907 1.00 83.88 93 LYS A C 1
ATOM 696 O O . LYS A 1 93 ? 20.717 -0.430 -22.019 1.00 83.88 93 LYS A O 1
ATOM 701 N N . GLU A 1 94 ? 22.313 0.908 -22.877 1.00 81.69 94 GLU A N 1
ATOM 702 C CA . GLU A 1 94 ? 22.464 0.167 -24.127 1.00 81.69 94 GLU A CA 1
ATOM 703 C C . GLU A 1 94 ? 22.976 -1.258 -23.844 1.00 81.69 94 GLU A C 1
ATOM 705 O O . GLU A 1 94 ? 23.906 -1.459 -23.063 1.00 81.69 94 GLU A O 1
ATOM 710 N N . GLY A 1 95 ? 22.302 -2.269 -24.400 1.00 81.44 95 GLY A N 1
ATOM 711 C CA . GLY A 1 95 ? 22.567 -3.681 -24.082 1.00 81.44 95 GLY A CA 1
ATOM 712 C C . GLY A 1 95 ? 22.123 -4.133 -22.680 1.00 81.44 95 GLY A C 1
ATOM 713 O O . GLY A 1 95 ? 22.387 -5.269 -22.295 1.00 81.44 95 GLY A O 1
ATOM 714 N N . GLY A 1 96 ? 21.445 -3.274 -21.909 1.00 85.38 96 GLY A N 1
ATOM 715 C CA . GLY A 1 96 ? 20.894 -3.610 -20.596 1.00 85.38 96 GLY A CA 1
ATOM 716 C C . GLY A 1 96 ? 19.669 -4.532 -20.656 1.00 85.38 96 GLY A C 1
ATOM 717 O O . GLY A 1 96 ? 19.149 -4.868 -21.718 1.00 85.38 96 GLY A O 1
ATOM 718 N N . THR A 1 97 ? 19.170 -4.939 -19.489 1.00 88.31 97 THR A N 1
ATOM 719 C CA . THR A 1 97 ? 18.042 -5.886 -19.377 1.00 88.31 97 THR A CA 1
ATOM 720 C C . THR A 1 97 ? 16.739 -5.253 -18.877 1.00 88.31 97 THR A C 1
ATOM 722 O O . THR A 1 97 ? 15.658 -5.778 -19.163 1.00 88.31 97 THR A O 1
ATOM 725 N N . VAL A 1 98 ? 16.829 -4.106 -18.199 1.00 88.38 98 VAL A N 1
ATOM 726 C CA . VAL A 1 98 ? 15.695 -3.401 -17.585 1.00 88.38 98 VAL A CA 1
ATOM 727 C C . VAL A 1 98 ? 14.948 -2.557 -18.619 1.00 88.38 98 VAL A C 1
ATOM 729 O O . VAL A 1 98 ? 15.552 -1.810 -19.391 1.00 88.38 98 VAL A O 1
ATOM 732 N N . THR A 1 99 ? 13.617 -2.650 -18.614 1.00 90.44 99 THR A N 1
ATOM 733 C CA . THR A 1 99 ? 12.723 -1.895 -19.509 1.00 90.44 99 THR A CA 1
ATOM 734 C C . THR A 1 99 ? 11.572 -1.274 -18.729 1.00 90.44 99 THR A C 1
ATOM 736 O O . THR A 1 99 ? 11.279 -1.715 -17.617 1.00 90.44 99 THR A O 1
ATOM 739 N N . ALA A 1 100 ? 10.859 -0.330 -19.347 1.00 87.12 100 ALA A N 1
ATOM 740 C CA . ALA A 1 100 ? 9.676 0.297 -18.758 1.00 87.12 100 ALA A CA 1
ATOM 741 C C . ALA A 1 100 ? 8.567 -0.701 -18.362 1.00 87.12 100 ALA A C 1
ATOM 743 O O . ALA A 1 100 ? 7.826 -0.437 -17.429 1.00 87.12 100 ALA A O 1
ATOM 744 N N . GLY A 1 101 ? 8.465 -1.863 -19.021 1.00 84.56 101 GLY A N 1
ATOM 745 C CA . GLY A 1 101 ? 7.468 -2.893 -18.686 1.00 84.56 101 GLY A CA 1
ATOM 746 C C . GLY A 1 101 ? 7.840 -3.790 -17.498 1.00 84.56 101 GLY A C 1
ATOM 747 O O . GLY A 1 101 ? 7.092 -4.709 -17.172 1.00 84.56 101 GLY A O 1
ATOM 748 N N . LYS A 1 102 ? 9.013 -3.577 -16.890 1.00 84.81 102 LYS A N 1
ATOM 749 C CA . LYS A 1 102 ? 9.517 -4.366 -15.750 1.00 84.81 102 LYS A CA 1
ATOM 750 C C . LYS A 1 102 ? 9.872 -3.518 -14.544 1.00 84.81 102 LYS A C 1
ATOM 752 O O . LYS A 1 102 ? 9.825 -4.009 -13.424 1.00 84.81 102 LYS A O 1
ATOM 757 N N . ALA A 1 103 ? 10.308 -2.287 -14.792 1.00 87.12 103 ALA A N 1
ATOM 758 C CA . ALA A 1 103 ? 10.523 -1.320 -13.738 1.00 87.12 103 ALA A CA 1
ATOM 759 C C . ALA A 1 103 ? 9.170 -0.887 -13.168 1.00 87.12 103 ALA A C 1
ATOM 761 O O . ALA A 1 103 ? 8.169 -0.837 -13.887 1.00 87.12 103 ALA A O 1
ATOM 762 N N . SER A 1 104 ? 9.151 -0.558 -11.880 1.00 89.00 104 SER A N 1
ATOM 763 C CA . SER A 1 104 ? 8.010 0.127 -11.287 1.00 89.00 104 SER A CA 1
ATOM 764 C C . SER A 1 104 ? 7.791 1.468 -11.983 1.00 89.00 104 SER A C 1
ATOM 766 O O . SER A 1 104 ? 8.741 2.155 -12.369 1.00 89.00 104 SER A O 1
ATOM 768 N N . THR A 1 105 ? 6.528 1.845 -12.142 1.00 88.81 105 THR A N 1
ATOM 769 C CA . THR A 1 105 ? 6.159 3.168 -12.636 1.00 88.81 105 THR A CA 1
ATOM 770 C C . THR A 1 105 ? 6.364 4.216 -11.551 1.00 88.81 105 THR A C 1
ATOM 772 O O . THR A 1 105 ? 6.345 3.907 -10.362 1.00 88.81 105 THR A O 1
ATOM 775 N N . ILE A 1 106 ? 6.497 5.474 -11.958 1.00 89.88 106 ILE A N 1
ATOM 776 C CA . ILE A 1 106 ? 6.390 6.599 -11.031 1.00 89.88 106 ILE A CA 1
ATOM 777 C C . ILE A 1 106 ? 4.922 6.696 -10.608 1.00 89.88 106 ILE A C 1
ATOM 779 O O . ILE A 1 106 ? 4.045 6.868 -11.456 1.00 89.88 106 ILE A O 1
ATOM 783 N N . SER A 1 107 ? 4.659 6.549 -9.314 1.00 89.94 107 SER A N 1
ATOM 784 C CA . SER A 1 107 ? 3.322 6.610 -8.726 1.00 89.94 107 SER A CA 1
ATOM 785 C C . SER A 1 107 ? 3.303 7.539 -7.513 1.00 89.94 107 SER A C 1
ATOM 787 O O . SER A 1 107 ? 4.336 7.820 -6.905 1.00 89.94 107 SER A O 1
ATOM 789 N N . GLY A 1 108 ? 2.113 8.040 -7.181 1.00 88.25 108 GLY A N 1
ATOM 790 C CA . GLY A 1 108 ? 1.850 8.774 -5.946 1.00 88.25 108 GLY A CA 1
ATOM 791 C C . GLY A 1 108 ? 0.902 7.973 -5.060 1.00 88.25 108 GLY A C 1
ATOM 792 O O . GLY A 1 108 ? -0.054 7.387 -5.560 1.00 88.25 108 GLY A O 1
ATOM 793 N N . GLY A 1 109 ? 1.159 7.951 -3.755 1.00 89.69 109 GLY A N 1
ATOM 794 C CA . GLY A 1 109 ? 0.335 7.241 -2.779 1.00 89.69 109 GLY A CA 1
ATOM 795 C C . GLY A 1 109 ? 0.796 7.509 -1.349 1.00 89.69 109 GLY A C 1
ATOM 796 O O . GLY A 1 109 ? 1.909 7.988 -1.129 1.00 89.69 109 GLY A O 1
ATOM 797 N N . VAL A 1 110 ? -0.070 7.217 -0.378 1.00 91.81 110 VAL A N 1
ATOM 798 C CA . VAL A 1 110 ? 0.222 7.343 1.056 1.00 91.81 110 VAL A CA 1
ATOM 799 C C . VAL A 1 110 ? -0.318 6.116 1.776 1.00 91.81 110 VAL A C 1
ATOM 801 O O . VAL A 1 110 ? -1.442 5.692 1.526 1.00 91.81 110 VAL A O 1
ATOM 804 N N . ALA A 1 111 ? 0.471 5.585 2.706 1.00 92.81 111 ALA A N 1
ATOM 805 C CA . ALA A 1 111 ? 0.040 4.581 3.666 1.00 92.81 111 ALA A CA 1
ATOM 806 C C . ALA A 1 111 ? 0.365 5.073 5.081 1.00 92.81 111 ALA A C 1
ATOM 808 O O . ALA A 1 111 ? 1.393 5.717 5.300 1.00 92.81 111 ALA A O 1
ATOM 809 N N . ALA A 1 112 ? -0.508 4.773 6.042 1.00 91.69 112 ALA A N 1
ATOM 810 C CA . ALA A 1 112 ? -0.328 5.138 7.442 1.00 91.69 112 ALA A CA 1
ATOM 811 C C . ALA A 1 112 ? -0.654 3.947 8.348 1.00 91.69 112 ALA A C 1
ATOM 813 O O . ALA A 1 112 ? -1.585 3.191 8.081 1.00 91.69 112 ALA A O 1
ATOM 814 N N . LEU A 1 113 ? 0.102 3.804 9.438 1.00 90.06 113 LEU A N 1
ATOM 815 C CA . LEU A 1 113 ? -0.110 2.776 10.453 1.00 90.06 113 LEU A CA 1
ATOM 816 C C . LEU A 1 113 ? -0.097 3.412 11.843 1.00 90.06 113 LEU A C 1
ATOM 818 O O . LEU A 1 113 ? 0.756 4.245 12.146 1.00 90.06 113 LEU A O 1
ATOM 822 N N . VAL A 1 114 ? -1.020 2.979 12.700 1.00 86.94 114 VAL A N 1
ATOM 823 C CA . VAL A 1 114 ? -1.063 3.377 14.110 1.00 86.94 114 VAL A CA 1
ATOM 824 C C . VAL A 1 114 ? -0.421 2.280 14.951 1.00 86.94 114 VAL A C 1
ATOM 826 O O . VAL A 1 114 ? -0.916 1.156 15.004 1.00 86.94 114 VAL A O 1
ATOM 829 N N . LEU A 1 115 ? 0.681 2.614 15.624 1.00 86.81 115 LEU A N 1
ATOM 830 C CA . LEU A 1 115 ? 1.388 1.713 16.532 1.00 86.81 115 LEU A CA 1
ATOM 831 C C . LEU A 1 115 ? 1.068 2.072 17.982 1.00 86.81 115 LEU A C 1
ATOM 833 O O . LEU A 1 115 ? 1.192 3.226 18.386 1.00 86.81 115 LEU A O 1
ATOM 837 N N . VAL A 1 116 ? 0.682 1.073 18.774 1.00 88.00 116 VAL A N 1
ATOM 838 C CA . VAL A 1 116 ? 0.363 1.221 20.200 1.00 88.00 116 VAL A CA 1
ATOM 839 C C . VAL A 1 116 ? 0.892 0.033 20.996 1.00 88.00 116 VAL A C 1
ATOM 841 O O . VAL A 1 116 ? 1.071 -1.061 20.463 1.00 88.00 116 VAL A O 1
ATOM 844 N N . SER A 1 117 ? 1.106 0.226 22.300 1.00 88.06 117 SER A N 1
ATOM 845 C CA . SER A 1 117 ? 1.357 -0.898 23.211 1.00 88.06 117 SER A CA 1
ATOM 846 C C . SER A 1 117 ? 0.139 -1.832 23.296 1.00 88.06 117 SER A C 1
ATOM 848 O O . SER A 1 117 ? -0.991 -1.412 23.043 1.00 88.06 117 SER A O 1
ATOM 850 N N . GLY A 1 118 ? 0.334 -3.080 23.740 1.00 88.75 118 GLY A N 1
ATOM 851 C CA . GLY A 1 118 ? -0.780 -4.019 23.954 1.00 88.75 118 GLY A CA 1
ATOM 852 C C . GLY A 1 118 ? -1.861 -3.473 24.902 1.00 88.75 118 GLY A C 1
ATOM 853 O O . GLY A 1 118 ? -3.055 -3.663 24.672 1.00 88.75 118 GLY A O 1
ATOM 854 N N . ASN A 1 119 ? -1.460 -2.699 25.917 1.00 88.88 119 ASN A N 1
ATOM 855 C CA . ASN A 1 119 ? -2.396 -2.008 26.806 1.00 88.88 119 ASN A CA 1
ATOM 856 C C . ASN A 1 119 ? -3.152 -0.886 26.074 1.00 88.88 119 ASN A C 1
ATOM 858 O O . ASN A 1 119 ? -4.364 -0.760 26.243 1.00 88.88 119 ASN A O 1
ATOM 862 N N . GLY A 1 120 ? -2.462 -0.106 25.233 1.00 89.56 120 GLY A N 1
ATOM 863 C CA . GLY A 1 120 ? -3.081 0.916 24.383 1.00 89.56 120 GLY A CA 1
ATOM 864 C C . GLY A 1 120 ? -4.109 0.326 23.414 1.00 89.56 120 GLY A C 1
ATOM 865 O O . GLY A 1 120 ? -5.215 0.852 23.302 1.00 89.56 120 GLY A O 1
ATOM 866 N N . ALA A 1 121 ? -3.800 -0.819 22.799 1.00 91.12 121 ALA A N 1
ATOM 867 C CA . ALA A 1 121 ? -4.736 -1.539 21.937 1.00 91.12 121 ALA A CA 1
ATOM 868 C C . ALA A 1 121 ? -6.017 -1.930 22.690 1.00 91.12 121 ALA A C 1
ATOM 870 O O . ALA A 1 121 ? -7.121 -1.696 22.200 1.00 91.12 121 ALA A O 1
ATOM 871 N N . ARG A 1 122 ? -5.897 -2.449 23.920 1.00 93.25 122 ARG A N 1
ATOM 872 C CA . ARG A 1 122 ? -7.060 -2.815 24.745 1.00 93.25 122 ARG A CA 1
ATOM 873 C C . ARG A 1 122 ? -7.950 -1.611 25.071 1.00 93.25 122 ARG A C 1
ATOM 875 O O . ARG A 1 122 ? -9.174 -1.747 25.057 1.00 93.25 122 ARG A O 1
ATOM 882 N N . ILE A 1 123 ? -7.356 -0.444 25.333 1.00 94.00 123 ILE A N 1
ATOM 883 C CA . ILE A 1 123 ? -8.093 0.810 25.559 1.00 94.00 123 ILE A CA 1
ATOM 884 C C . ILE A 1 123 ? -8.879 1.198 24.302 1.00 94.00 123 ILE A C 1
ATOM 886 O O . ILE A 1 123 ? -10.081 1.443 24.394 1.00 94.00 123 ILE A O 1
ATOM 890 N N . ILE A 1 124 ? -8.233 1.193 23.132 1.00 93.50 124 ILE A N 1
ATOM 891 C CA . ILE A 1 124 ? -8.878 1.542 21.857 1.00 93.50 124 ILE A CA 1
ATOM 892 C C . ILE A 1 124 ? -10.032 0.581 21.547 1.00 93.50 124 ILE A C 1
ATOM 894 O O . ILE A 1 124 ? -11.138 1.029 21.258 1.00 93.50 124 ILE A O 1
ATOM 898 N N . VAL A 1 125 ? -9.817 -0.732 21.665 1.00 93.88 125 VAL A N 1
ATOM 899 C CA . VAL A 1 125 ? -10.865 -1.739 21.412 1.00 93.88 125 VAL A CA 1
ATOM 900 C C . VAL A 1 125 ? -12.053 -1.557 22.361 1.00 93.88 125 VAL A C 1
ATOM 902 O O . VAL A 1 125 ? -13.205 -1.643 21.937 1.00 93.88 125 VAL A O 1
ATOM 905 N N . THR A 1 126 ? -11.792 -1.244 23.634 1.00 95.44 126 THR A N 1
ATOM 906 C CA . THR A 1 126 ? -12.854 -0.960 24.612 1.00 95.44 126 THR A CA 1
ATOM 907 C C . THR A 1 126 ? -13.654 0.282 24.214 1.00 95.44 126 THR A C 1
ATOM 909 O O . THR A 1 126 ? -14.884 0.252 24.245 1.00 95.44 126 THR A O 1
ATOM 912 N N . LEU A 1 127 ? -12.977 1.354 23.788 1.00 95.06 127 LEU A N 1
ATOM 913 C CA . LEU A 1 127 ? -13.623 2.573 23.301 1.00 95.06 127 LEU A CA 1
ATOM 914 C C . LEU A 1 127 ? -14.513 2.291 22.082 1.00 95.06 127 LEU A C 1
ATOM 916 O O . LEU A 1 127 ? -15.669 2.707 22.079 1.00 95.06 127 LEU A O 1
ATOM 920 N N . LEU A 1 128 ? -14.023 1.538 21.092 1.00 93.81 128 LEU A N 1
ATOM 921 C CA . LEU A 1 128 ? -14.810 1.154 19.912 1.00 93.81 128 LEU A CA 1
ATOM 922 C C . LEU A 1 128 ? -16.063 0.349 20.295 1.00 93.81 128 LEU A C 1
ATOM 924 O O . LEU A 1 128 ? -17.145 0.603 19.765 1.00 93.81 128 LEU A O 1
ATOM 928 N N . GLY A 1 129 ? -15.949 -0.571 21.260 1.00 94.38 129 GLY A N 1
ATOM 929 C CA . GLY A 1 129 ? -17.093 -1.316 21.794 1.00 94.38 129 GLY A CA 1
ATOM 930 C C . GLY A 1 129 ? -18.141 -0.414 22.457 1.00 94.38 129 GLY A C 1
ATOM 931 O O . GLY A 1 129 ? -19.338 -0.568 22.210 1.00 94.38 129 GLY A O 1
ATOM 932 N N . VAL A 1 130 ? -17.702 0.570 23.250 1.00 95.31 130 VAL A N 1
ATOM 933 C CA . VAL A 1 130 ? -18.592 1.559 23.884 1.00 95.31 130 VAL A CA 1
ATOM 934 C C . VAL A 1 130 ? -19.262 2.459 22.845 1.00 95.31 130 VAL A C 1
ATOM 936 O O . VAL A 1 130 ? -20.466 2.691 22.951 1.00 95.31 130 VAL A O 1
ATOM 939 N N . LEU A 1 131 ? -18.522 2.936 21.838 1.00 95.06 131 LEU A N 1
ATOM 940 C CA . LEU A 1 131 ? -19.078 3.733 20.740 1.00 95.06 131 LEU A CA 1
ATOM 941 C C . LEU A 1 131 ? -20.159 2.949 19.992 1.00 95.06 131 LEU A C 1
ATOM 943 O O . LEU A 1 131 ? -21.258 3.467 19.813 1.00 95.06 131 LEU A O 1
ATOM 947 N N . LYS A 1 132 ? -19.912 1.674 19.662 1.00 92.00 132 LYS A N 1
ATOM 948 C CA . LYS A 1 132 ? -20.911 0.808 19.016 1.00 92.00 132 LYS A CA 1
ATOM 949 C C . LYS A 1 132 ? -22.159 0.623 19.886 1.00 92.00 132 LYS A C 1
ATOM 951 O O . LYS A 1 132 ? -23.272 0.795 19.397 1.00 92.00 132 LYS A O 1
ATOM 956 N N . ALA A 1 133 ? -21.991 0.330 21.177 1.00 93.56 133 ALA A N 1
ATOM 957 C CA . ALA A 1 133 ? -23.110 0.120 22.102 1.00 93.56 133 ALA A CA 1
ATOM 958 C C . ALA A 1 133 ? -23.946 1.389 22.344 1.00 93.56 133 ALA A C 1
ATOM 960 O O . ALA A 1 133 ? -25.149 1.305 22.578 1.00 93.56 133 ALA A O 1
ATOM 961 N N . LYS A 1 134 ? -23.310 2.564 22.296 1.00 94.56 134 LYS A N 1
ATOM 962 C CA . LYS A 1 134 ? -23.958 3.863 22.522 1.00 94.56 134 LYS A CA 1
ATOM 963 C C . LYS A 1 134 ? -24.329 4.601 21.236 1.00 94.56 134 LYS A C 1
ATOM 965 O O . LYS A 1 134 ? -24.798 5.729 21.336 1.00 94.56 134 LYS A O 1
ATOM 970 N N . GLN A 1 135 ? -24.119 3.995 20.064 1.00 90.88 135 GLN A N 1
ATOM 971 C CA . GLN A 1 135 ? -24.316 4.639 18.757 1.00 90.88 135 GLN A CA 1
ATOM 972 C C . GLN A 1 135 ? -23.552 5.975 18.643 1.00 90.88 135 GLN A C 1
ATOM 974 O O . GLN A 1 135 ? -24.044 6.951 18.085 1.00 90.88 135 GLN A O 1
ATOM 979 N N . GLY A 1 136 ? -22.351 6.031 19.226 1.00 90.88 136 GLY A N 1
ATOM 980 C CA . GLY A 1 136 ? -21.472 7.196 19.183 1.00 90.88 136 GLY A CA 1
ATOM 981 C C . GLY A 1 136 ? -20.586 7.201 17.937 1.00 90.88 136 GLY A C 1
ATOM 982 O O . GLY A 1 136 ? -20.121 6.149 17.503 1.00 90.88 136 GLY A O 1
ATOM 983 N N . THR A 1 137 ? -20.321 8.389 17.392 1.00 91.62 137 THR A N 1
ATOM 984 C CA . THR A 1 137 ? -19.523 8.566 16.164 1.00 91.62 137 THR A CA 1
ATOM 985 C C . THR A 1 137 ? -18.038 8.773 16.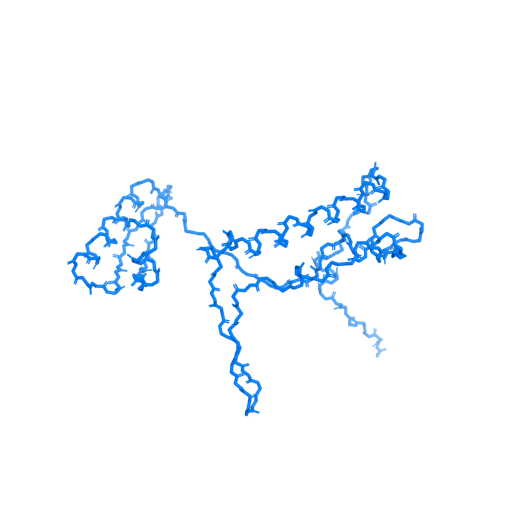448 1.00 91.62 137 THR A C 1
ATOM 987 O O . THR A 1 137 ? -17.202 8.149 15.806 1.00 91.62 137 THR A O 1
ATOM 990 N N . TYR A 1 138 ? -17.704 9.612 17.432 1.00 95.06 138 TYR A N 1
ATOM 991 C CA . TYR A 1 138 ? -16.325 9.982 17.749 1.00 95.06 138 TYR A CA 1
ATOM 992 C C . TYR A 1 138 ? -15.962 9.620 19.184 1.00 95.06 138 TYR A C 1
ATOM 994 O O . TYR A 1 138 ? -16.770 9.770 20.102 1.00 95.06 138 TYR A O 1
ATOM 1002 N N . GLY A 1 139 ? -14.718 9.198 19.383 1.00 95.25 139 GLY A N 1
ATOM 1003 C CA . GLY A 1 139 ? -14.134 8.977 20.699 1.00 95.25 139 GLY A CA 1
ATOM 1004 C C . GLY A 1 139 ? -12.680 9.421 20.745 1.00 95.25 139 GLY A C 1
ATOM 1005 O O . GLY A 1 139 ? -12.021 9.532 19.714 1.00 95.25 139 GLY A O 1
ATOM 1006 N N . VAL A 1 140 ? -12.168 9.656 21.950 1.00 95.38 140 VAL A N 1
ATOM 1007 C CA . VAL A 1 140 ? -10.755 9.972 22.172 1.00 95.38 140 VAL A CA 1
ATOM 1008 C C . VAL A 1 140 ? -10.160 9.008 23.190 1.00 95.38 140 VAL A C 1
ATOM 1010 O O . VAL A 1 140 ? -10.769 8.727 24.222 1.00 95.38 140 VAL A O 1
ATOM 1013 N N . ALA A 1 141 ? -8.968 8.497 22.897 1.00 93.44 141 ALA A N 1
ATOM 1014 C CA . ALA A 1 141 ? -8.199 7.648 23.792 1.00 93.44 141 ALA A CA 1
ATOM 1015 C C . ALA A 1 141 ? -6.805 8.239 24.009 1.00 93.44 141 ALA A C 1
ATOM 1017 O O . ALA A 1 141 ? -6.087 8.525 23.054 1.00 93.44 141 ALA A O 1
ATOM 1018 N N . GLY A 1 142 ? -6.403 8.376 25.272 1.00 91.44 142 GLY A N 1
ATOM 1019 C CA . GLY A 1 142 ? -4.995 8.530 25.621 1.00 91.44 142 GLY A CA 1
ATOM 1020 C C . GLY A 1 142 ? -4.332 7.157 25.613 1.00 91.44 142 GLY A C 1
ATOM 1021 O O . GLY A 1 142 ? -4.745 6.273 26.364 1.00 91.44 142 GLY A O 1
ATOM 1022 N N . VAL A 1 143 ? -3.325 6.962 24.766 1.00 89.88 143 VAL A N 1
ATOM 1023 C CA . VAL A 1 143 ? -2.621 5.684 24.627 1.00 89.88 143 VAL A CA 1
ATOM 1024 C C . VAL A 1 143 ? -1.145 5.827 24.950 1.00 89.88 143 VAL A C 1
ATOM 1026 O O . VAL A 1 143 ? -0.489 6.786 24.555 1.00 89.88 143 VAL A O 1
ATOM 1029 N N . CYS A 1 144 ? -0.622 4.848 25.688 1.00 85.19 144 CYS A N 1
ATOM 1030 C CA . CYS A 1 144 ? 0.810 4.707 25.904 1.00 85.19 144 CYS A CA 1
ATOM 1031 C C . CYS A 1 144 ? 1.442 4.052 24.673 1.00 85.19 144 CYS A C 1
ATOM 1033 O O . CYS A 1 144 ? 1.055 2.940 24.284 1.00 85.19 144 CYS A O 1
ATOM 1035 N N . ASN A 1 145 ? 2.448 4.717 24.113 1.00 79.62 145 ASN A N 1
ATOM 1036 C CA . ASN A 1 145 ? 3.183 4.239 22.942 1.00 79.62 145 ASN A CA 1
ATOM 1037 C C . ASN A 1 145 ? 4.301 3.250 23.327 1.00 79.62 145 ASN A C 1
ATOM 1039 O O . ASN A 1 145 ? 4.866 2.588 22.465 1.00 79.62 145 ASN A O 1
ATOM 1043 N N . GLY A 1 146 ? 4.603 3.127 24.626 1.00 73.69 146 GLY A N 1
ATOM 1044 C CA . GLY A 1 146 ? 5.807 2.468 25.136 1.00 73.69 146 GLY A CA 1
ATOM 1045 C C . GLY A 1 146 ? 6.965 3.459 25.308 1.00 73.69 146 GLY A C 1
ATOM 1046 O O . GLY A 1 146 ? 6.931 4.571 24.787 1.00 73.69 146 GLY A O 1
ATOM 1047 N N . GLY A 1 147 ? 7.972 3.096 26.109 1.00 73.94 147 GLY A N 1
ATOM 1048 C CA . GLY A 1 147 ? 9.189 3.909 26.277 1.00 73.94 147 GLY A CA 1
ATOM 1049 C C . GLY A 1 147 ? 9.007 5.278 26.955 1.00 73.94 147 GLY A C 1
ATOM 1050 O O . GLY A 1 147 ? 9.913 6.100 26.885 1.00 73.94 147 GLY A O 1
ATOM 1051 N N . GLY A 1 148 ? 7.863 5.535 27.605 1.00 78.00 148 GLY A N 1
ATOM 1052 C CA . GLY A 1 148 ? 7.591 6.774 28.352 1.00 78.00 148 GLY A CA 1
ATOM 1053 C C . GLY A 1 148 ? 6.795 7.852 27.600 1.00 78.00 148 GLY A C 1
ATOM 1054 O O . GLY A 1 148 ? 6.521 8.897 28.181 1.00 78.00 148 GLY A O 1
ATOM 1055 N N . GLY A 1 149 ? 6.392 7.610 26.345 1.00 80.56 149 GLY A N 1
ATOM 1056 C CA . GLY A 1 149 ? 5.553 8.525 25.557 1.00 80.56 149 GLY A CA 1
ATOM 1057 C C . GLY A 1 149 ? 4.064 8.153 25.543 1.00 80.56 149 GLY A C 1
ATOM 1058 O O . GLY A 1 149 ? 3.701 6.977 25.643 1.00 80.56 149 GLY A O 1
ATOM 1059 N N . ALA A 1 150 ? 3.199 9.155 25.364 1.00 85.19 150 ALA A N 1
ATOM 1060 C CA . ALA A 1 150 ? 1.761 8.972 25.185 1.00 85.19 150 ALA A CA 1
ATOM 1061 C C . ALA A 1 150 ? 1.219 9.842 24.042 1.00 85.19 150 ALA A C 1
ATOM 1063 O O . ALA A 1 150 ? 1.715 10.943 23.800 1.00 85.19 150 ALA A O 1
ATOM 1064 N N . SER A 1 151 ? 0.180 9.354 23.368 1.00 88.19 151 SER A N 1
ATOM 1065 C CA . SER A 1 151 ? -0.525 10.063 22.298 1.00 88.19 151 SER A CA 1
ATOM 1066 C C . SER A 1 151 ? -2.025 10.089 22.566 1.00 88.19 151 SER A C 1
ATOM 1068 O O . SER A 1 151 ? -2.582 9.144 23.121 1.00 88.19 151 SER A O 1
ATOM 1070 N N . ALA A 1 152 ? -2.685 11.171 22.155 1.00 92.06 152 ALA A N 1
ATOM 1071 C CA . ALA A 1 152 ? -4.138 11.213 22.064 1.00 92.06 152 ALA A CA 1
ATOM 1072 C C . ALA A 1 152 ? -4.552 10.754 20.661 1.00 92.06 152 ALA A C 1
ATOM 1074 O O . ALA A 1 152 ? -4.129 11.344 19.669 1.00 92.06 152 ALA A O 1
ATOM 1075 N N . LEU A 1 153 ? -5.364 9.702 20.586 1.00 92.31 153 LEU A N 1
ATOM 1076 C CA . LEU A 1 153 ? -5.948 9.202 19.348 1.00 92.31 153 LEU A CA 1
ATOM 1077 C C . LEU A 1 153 ? -7.431 9.563 19.322 1.00 92.31 153 LEU A C 1
ATOM 1079 O O . LEU A 1 153 ? -8.181 9.156 20.211 1.00 92.31 153 LEU A O 1
ATOM 1083 N N . VAL A 1 154 ? -7.849 10.298 18.294 1.00 94.19 154 VAL A N 1
ATOM 1084 C CA . VAL A 1 154 ? -9.266 10.491 17.972 1.00 94.19 154 VAL A CA 1
ATOM 1085 C C . VAL A 1 154 ? -9.669 9.398 16.992 1.00 94.19 154 VAL A C 1
ATOM 1087 O O . VAL A 1 154 ? -9.003 9.200 15.979 1.00 94.19 154 VAL A O 1
ATOM 1090 N N . VAL A 1 155 ? -10.739 8.676 17.311 1.00 92.81 155 VAL A N 1
ATOM 1091 C CA . VAL A 1 155 ? -11.295 7.620 16.464 1.00 92.81 155 VAL A CA 1
ATOM 1092 C C . VAL A 1 155 ? -12.688 8.010 16.002 1.00 92.81 155 VAL A C 1
ATOM 1094 O O . VAL A 1 155 ? -13.494 8.509 16.789 1.00 92.81 155 VAL A O 1
ATOM 1097 N N . GLU A 1 156 ? -12.961 7.752 14.731 1.00 91.44 156 GLU A N 1
ATOM 1098 C CA . GLU A 1 156 ? -14.288 7.825 14.135 1.00 91.44 156 GLU A CA 1
ATOM 1099 C C . GLU A 1 156 ? -14.768 6.407 13.828 1.00 91.44 156 GLU A C 1
ATOM 1101 O O . GLU A 1 156 ? -14.064 5.633 13.177 1.00 91.44 156 GLU A O 1
ATOM 1106 N N . LEU A 1 157 ? -15.964 6.054 14.297 1.00 88.19 157 LEU A N 1
ATOM 1107 C CA . LEU A 1 157 ? -16.600 4.787 13.957 1.00 88.19 157 LEU A CA 1
ATOM 1108 C C . LEU A 1 157 ? -17.434 4.970 12.684 1.00 88.19 157 LEU A C 1
ATOM 1110 O O . LEU A 1 157 ? -18.578 5.422 12.739 1.00 88.19 157 LEU A O 1
ATOM 1114 N N . THR A 1 158 ? -16.857 4.619 11.534 1.00 81.00 158 THR A N 1
ATOM 1115 C CA . THR A 1 158 ? -17.541 4.759 10.245 1.00 81.00 158 THR A CA 1
ATOM 1116 C C . THR A 1 158 ? -18.573 3.640 10.021 1.00 81.00 158 THR A C 1
ATOM 1118 O O . THR A 1 158 ? -18.333 2.480 10.382 1.00 81.00 158 THR A O 1
ATOM 1121 N N . PRO A 1 159 ? -19.725 3.937 9.384 1.00 65.94 159 PRO A N 1
ATOM 1122 C CA . PRO A 1 159 ? -20.767 2.941 9.108 1.00 65.94 159 PRO A CA 1
ATOM 1123 C C . PRO A 1 159 ? -20.270 1.760 8.263 1.00 65.94 159 PRO A C 1
ATOM 1125 O O . PRO A 1 159 ? -20.711 0.628 8.450 1.00 65.94 159 PRO A O 1
ATOM 1128 N N . THR A 1 160 ? -19.320 2.021 7.362 1.00 61.59 160 THR A N 1
ATOM 1129 C CA . THR A 1 160 ? -18.756 1.051 6.414 1.00 61.59 160 THR A CA 1
ATOM 1130 C C . THR A 1 160 ? -18.031 -0.104 7.108 1.00 61.59 160 THR A C 1
ATOM 1132 O O . THR A 1 160 ? -18.058 -1.229 6.615 1.00 61.59 160 THR A O 1
ATOM 1135 N N . PHE A 1 161 ? -17.422 0.146 8.271 1.00 53.56 161 PHE A N 1
ATOM 1136 C CA . PHE A 1 161 ? -16.699 -0.869 9.045 1.00 53.56 161 PHE A CA 1
ATOM 1137 C C . PHE A 1 161 ? -17.592 -1.606 10.055 1.00 53.56 161 PHE A C 1
ATOM 1139 O O . PHE A 1 161 ? -17.282 -2.721 10.469 1.00 53.56 161 PHE A O 1
ATOM 1146 N N . ALA A 1 162 ? -18.725 -1.014 10.447 1.00 49.03 162 ALA A N 1
ATOM 1147 C CA . ALA A 1 162 ? -19.630 -1.600 11.437 1.00 49.03 162 ALA A CA 1
ATOM 1148 C C . ALA A 1 162 ? -20.392 -2.839 10.924 1.00 49.03 162 ALA A C 1
ATOM 1150 O O . ALA A 1 162 ? -20.855 -3.633 11.748 1.00 49.03 162 ALA A O 1
ATOM 1151 N N . ALA A 1 163 ? -20.520 -2.994 9.600 1.00 47.50 163 ALA A N 1
ATOM 1152 C CA . ALA A 1 163 ? -21.337 -4.022 8.953 1.00 47.50 163 ALA A CA 1
ATOM 1153 C C . ALA A 1 163 ? -20.545 -5.182 8.320 1.00 47.50 163 ALA A C 1
ATOM 1155 O O . ALA A 1 163 ? -21.143 -6.208 8.011 1.00 47.50 163 ALA A O 1
ATOM 1156 N N . SER A 1 164 ? -19.237 -5.035 8.089 1.00 44.59 164 SER A N 1
ATOM 1157 C CA . SER A 1 164 ? -18.491 -5.948 7.212 1.00 44.59 164 SER A CA 1
ATOM 1158 C C . SER A 1 164 ? -17.642 -7.000 7.933 1.00 44.59 164 SER A C 1
ATOM 1160 O O . SER A 1 164 ? -17.473 -8.078 7.366 1.00 44.59 164 SER A O 1
ATOM 1162 N N . HIS A 1 165 ? -17.122 -6.757 9.146 1.00 46.09 165 HIS A N 1
ATOM 1163 C CA . HIS A 1 165 ? -16.039 -7.591 9.719 1.00 46.09 165 HIS A CA 1
ATOM 1164 C C . HIS A 1 165 ? -16.162 -7.972 11.212 1.00 46.09 165 HIS A C 1
ATOM 1166 O O . HIS A 1 165 ? -15.143 -8.163 11.877 1.00 46.09 165 HIS A O 1
ATOM 1172 N N . LEU A 1 166 ? -17.379 -8.145 11.745 1.00 40.09 166 LEU A N 1
ATOM 1173 C CA . LEU A 1 166 ? -17.611 -8.860 13.015 1.00 40.09 166 LEU A CA 1
ATOM 1174 C C . LEU A 1 166 ? -18.837 -9.768 12.932 1.00 40.09 166 LEU A C 1
ATOM 1176 O O . LEU A 1 166 ? -19.905 -9.241 12.550 1.00 40.09 166 LEU A O 1
#

Organism: NCBI:txid122646

Radius of gyration: 23.47 Å; chains: 1; bounding box: 52×51×55 Å

Secondary structure (DSSP, 8-state):
--PPPPPPHIIIIII--SS--------HHHHHHHHHHHHHHHHHHHHTTTTTTTPPPEEEPPSTTS--EEE-S-TTTT---HHHHHHPPPSSSTT-S--TTTSPPP-----------HHHHHHHHHHHHHHHHHT-SEEEEEEEEETTEEEEEEEE--HHHHTT--

InterPro domains:
  IPR016039 Thiolase-like [G3DSA:3.40.47.10] (3-117)
  IPR016039 Thiolase-like [G3DSA:3.40.47.10] (118-156)
  IPR016039 Thiolase-like [SSF53901] (24-122)
  IPR020610 Thiolase, active site [PS00099] (139-152)
  IPR020616 Thiolase, N-terminal [PF00108] (23-117)